Protein AF-A0A8S3Z5R2-F1 (afdb_monomer)

InterPro domains:
  IPR027469 Cation efflux transmembrane domain superfamily [G3DSA:1.20.1510.10] (9-72)
  IPR027469 Cation efflux transmembrane domain superfamily [SSF161111] (9-72)
  IPR040177 Proton-coupled zinc antiporter SLC30A9 [PTHR13414] (7-72)
  IPR058533 Cation efflux protein, transmembrane domain [PF01545] (14-72)

Structure (mmCIF, N/CA/C/O backbone):
data_AF-A0A8S3Z5R2-F1
#
_entry.id   AF-A0A8S3Z5R2-F1
#
loop_
_atom_site.group_PDB
_atom_site.id
_atom_site.type_symbol
_atom_site.label_atom_id
_atom_site.label_alt_id
_atom_site.label_comp_id
_atom_site.label_asym_id
_atom_site.label_entity_id
_atom_site.label_seq_id
_atom_site.pdbx_PDB_ins_code
_atom_site.Cartn_x
_atom_site.Cartn_y
_atom_site.Cartn_z
_atom_site.occupancy
_atom_site.B_iso_or_equiv
_atom_site.auth_seq_id
_atom_site.auth_comp_id
_atom_site.auth_asym_id
_atom_site.auth_atom_id
_atom_site.pdbx_PDB_model_num
ATOM 1 N N . GLU A 1 1 ? 24.261 4.381 -16.211 1.00 55.62 1 GLU A N 1
ATOM 2 C CA . GLU A 1 1 ? 22.816 4.613 -15.999 1.00 55.62 1 GLU A CA 1
ATOM 3 C C . GLU A 1 1 ? 22.479 4.266 -14.556 1.00 55.62 1 GLU A C 1
ATOM 5 O O . GLU A 1 1 ? 22.954 3.225 -14.100 1.00 55.62 1 GLU A O 1
ATOM 10 N N . PRO A 1 2 ? 21.777 5.127 -13.799 1.00 58.84 2 PRO A N 1
ATOM 11 C CA . PRO A 1 2 ? 21.372 4.778 -12.443 1.00 58.84 2 PRO A CA 1
ATOM 12 C C . PRO A 1 2 ? 20.446 3.559 -12.515 1.00 58.84 2 PRO A C 1
ATOM 14 O O . PRO A 1 2 ? 19.447 3.578 -13.228 1.00 58.84 2 PRO A O 1
ATOM 17 N N . GLY A 1 3 ? 20.793 2.481 -11.808 1.00 66.38 3 GLY A N 1
ATOM 18 C CA . GLY A 1 3 ? 19.922 1.309 -11.711 1.00 66.38 3 GLY A CA 1
ATOM 19 C C . GLY A 1 3 ? 18.578 1.668 -11.070 1.00 66.38 3 GLY A C 1
ATOM 20 O O . GLY A 1 3 ? 18.464 2.703 -10.414 1.00 66.38 3 GLY A O 1
ATOM 21 N N . PHE A 1 4 ? 17.576 0.798 -11.212 1.00 68.62 4 PHE A N 1
ATOM 22 C CA . PHE A 1 4 ? 16.217 0.981 -10.677 1.00 68.62 4 PHE A CA 1
ATOM 23 C C . PHE A 1 4 ? 16.188 1.561 -9.246 1.00 68.62 4 PHE A C 1
ATOM 25 O O . PHE A 1 4 ? 15.486 2.533 -8.980 1.00 68.62 4 PHE A O 1
ATOM 32 N N . TRP A 1 5 ? 17.033 1.034 -8.354 1.00 68.88 5 TRP A N 1
ATOM 33 C CA . TRP A 1 5 ? 17.152 1.442 -6.947 1.00 68.88 5 TRP A CA 1
ATOM 34 C C . TRP A 1 5 ? 17.827 2.805 -6.713 1.00 68.88 5 TRP A C 1
ATOM 36 O O . TRP A 1 5 ? 17.725 3.368 -5.625 1.00 68.88 5 TRP A O 1
ATOM 46 N N . SER A 1 6 ? 18.518 3.341 -7.721 1.00 68.38 6 SER A N 1
ATOM 47 C CA . SER A 1 6 ? 19.293 4.584 -7.646 1.00 68.38 6 SER A CA 1
ATOM 48 C C . SER A 1 6 ? 18.560 5.797 -8.233 1.00 68.38 6 SER A C 1
ATOM 50 O O . SER A 1 6 ? 19.034 6.921 -8.063 1.00 68.38 6 SER A O 1
ATOM 52 N N . SER A 1 7 ? 17.418 5.600 -8.903 1.00 76.81 7 SER A N 1
ATOM 53 C CA . SER A 1 7 ? 16.569 6.691 -9.395 1.00 76.81 7 SER A CA 1
ATOM 54 C C . SER A 1 7 ? 15.785 7.348 -8.251 1.00 76.81 7 SER A C 1
ATOM 56 O O . SER A 1 7 ? 15.120 6.672 -7.461 1.00 76.81 7 SER A O 1
ATOM 58 N N . GLY A 1 8 ? 15.833 8.684 -8.173 1.00 80.44 8 GLY A N 1
ATOM 59 C CA . GLY A 1 8 ? 15.089 9.460 -7.174 1.00 80.44 8 GLY A CA 1
ATOM 60 C C . GLY A 1 8 ? 13.579 9.212 -7.241 1.00 80.44 8 GLY A C 1
ATOM 61 O O . GLY A 1 8 ? 12.941 9.047 -6.205 1.00 80.44 8 GLY A O 1
ATOM 62 N N . THR A 1 9 ? 13.030 9.076 -8.450 1.00 81.44 9 THR A N 1
ATOM 63 C CA . THR A 1 9 ? 11.605 8.791 -8.677 1.00 81.44 9 THR A CA 1
ATOM 64 C C . THR A 1 9 ? 11.200 7.429 -8.113 1.00 81.44 9 THR A C 1
ATOM 66 O O . THR A 1 9 ? 10.188 7.330 -7.424 1.00 81.44 9 THR A O 1
ATOM 69 N N . THR A 1 10 ? 12.015 6.388 -8.322 1.00 83.19 10 THR A N 1
ATOM 70 C CA . THR A 1 10 ? 11.744 5.044 -7.784 1.00 83.19 10 THR A CA 1
ATOM 71 C C . THR A 1 10 ? 11.727 5.045 -6.259 1.00 83.19 10 THR A C 1
ATOM 73 O O . THR A 1 10 ? 10.850 4.433 -5.650 1.00 83.19 10 THR A O 1
ATOM 76 N N . ARG A 1 11 ? 12.660 5.771 -5.626 1.00 84.94 11 ARG A N 1
ATOM 77 C CA . ARG A 1 11 ? 12.693 5.912 -4.162 1.00 84.94 11 ARG A CA 1
ATOM 78 C C . ARG A 1 11 ? 11.434 6.591 -3.632 1.00 84.94 11 ARG A C 1
ATOM 80 O O . ARG A 1 11 ? 10.855 6.091 -2.676 1.00 84.94 11 ARG A O 1
ATOM 87 N N . VAL A 1 12 ? 10.995 7.682 -4.263 1.00 88.19 12 VAL A N 1
ATOM 88 C CA . VAL A 1 12 ? 9.772 8.396 -3.858 1.00 88.19 12 VAL A CA 1
ATOM 89 C C . VAL A 1 12 ? 8.548 7.489 -3.967 1.00 88.19 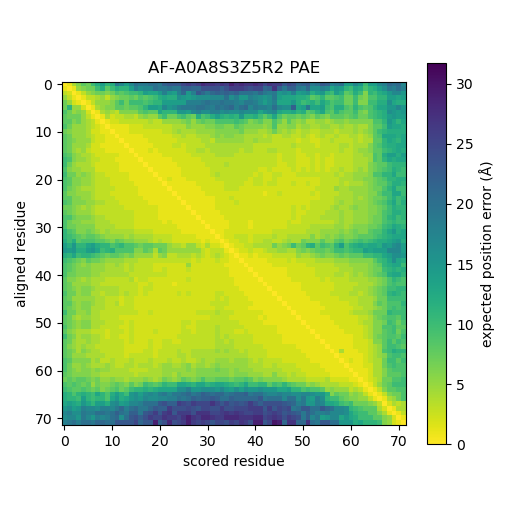12 VAL A C 1
ATOM 91 O O . VAL A 1 12 ? 7.774 7.421 -3.017 1.00 88.19 12 VAL A O 1
ATOM 94 N N . VAL A 1 13 ? 8.397 6.745 -5.068 1.00 86.56 13 VAL A N 1
ATOM 95 C CA . VAL A 1 13 ? 7.251 5.837 -5.249 1.00 86.56 13 VAL A CA 1
ATOM 96 C C . VAL A 1 13 ? 7.269 4.693 -4.235 1.00 86.56 13 VAL A C 1
ATOM 98 O O . VAL A 1 13 ? 6.244 4.426 -3.616 1.00 86.56 13 VAL A O 1
ATOM 101 N N . LEU A 1 14 ? 8.420 4.064 -3.982 1.00 86.69 14 LEU A N 1
ATOM 102 C CA . LEU A 1 14 ? 8.531 3.019 -2.955 1.00 86.69 14 LEU A CA 1
ATOM 103 C C . LEU A 1 14 ? 8.231 3.543 -1.545 1.00 86.69 14 LEU A C 1
ATOM 105 O O . LEU A 1 14 ? 7.532 2.880 -0.778 1.00 86.69 14 LEU A O 1
ATOM 109 N N . SER A 1 15 ? 8.731 4.734 -1.200 1.00 88.50 15 SER A N 1
ATOM 110 C CA . SER A 1 15 ? 8.403 5.377 0.076 1.00 88.50 15 SER A CA 1
ATOM 111 C C . SER A 1 15 ? 6.913 5.694 0.179 1.00 88.50 15 SER A C 1
ATOM 113 O O . SER A 1 15 ? 6.323 5.462 1.232 1.00 88.50 15 SER A O 1
ATOM 115 N N . ALA A 1 16 ? 6.297 6.163 -0.906 1.00 90.31 16 ALA A N 1
ATOM 116 C CA . ALA A 1 16 ? 4.870 6.444 -0.943 1.00 90.31 16 ALA A CA 1
ATOM 117 C C . ALA A 1 16 ? 4.048 5.169 -0.698 1.00 90.31 16 ALA A C 1
ATOM 119 O O . ALA A 1 16 ? 3.203 5.180 0.194 1.00 90.31 16 ALA A O 1
ATOM 120 N N . ILE A 1 17 ? 4.369 4.055 -1.379 1.00 90.69 17 ILE A N 1
ATOM 121 C CA . ILE A 1 17 ? 3.684 2.760 -1.196 1.00 90.69 17 ILE A CA 1
ATOM 122 C C . ILE A 1 17 ? 3.717 2.331 0.277 1.00 90.69 17 ILE A C 1
ATOM 124 O O . ILE A 1 17 ? 2.695 1.919 0.825 1.00 90.69 17 ILE A O 1
ATOM 128 N N . LEU A 1 18 ? 4.877 2.446 0.935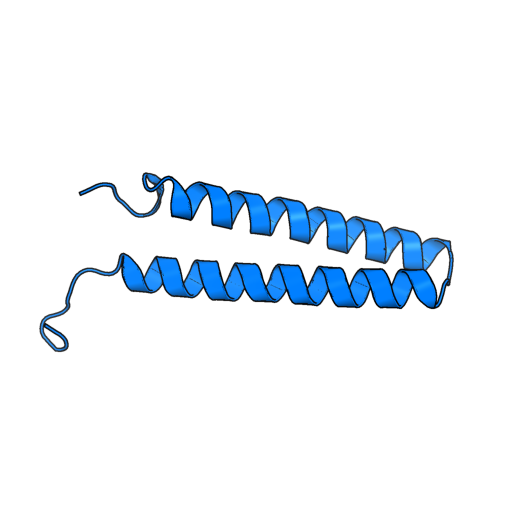 1.00 93.12 18 LEU A N 1
ATOM 129 C CA . LEU A 1 18 ? 5.023 2.094 2.351 1.00 93.12 18 LEU A CA 1
ATOM 130 C C . LEU A 1 18 ? 4.184 2.993 3.264 1.00 93.12 18 LEU A C 1
ATOM 132 O O . LEU A 1 18 ? 3.472 2.491 4.133 1.00 93.12 18 LEU A O 1
ATOM 136 N N . VAL A 1 19 ? 4.261 4.311 3.072 1.00 94.06 19 VAL A N 1
ATOM 137 C CA . VAL A 1 19 ? 3.548 5.283 3.914 1.00 94.06 19 VAL A CA 1
ATOM 138 C C . VAL A 1 19 ? 2.036 5.161 3.728 1.00 94.06 19 VAL A C 1
ATOM 140 O O . VAL A 1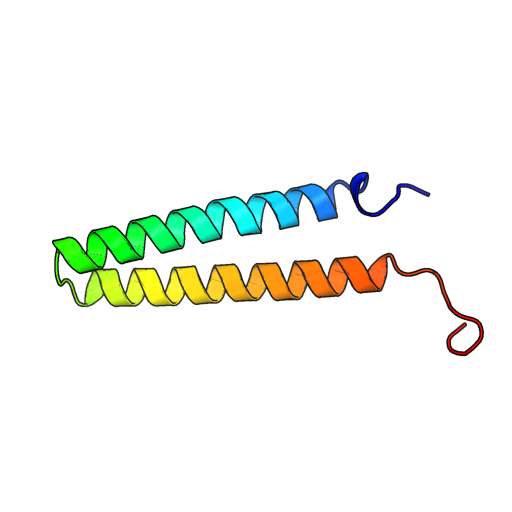 19 ? 1.305 5.094 4.717 1.00 94.06 19 VAL A O 1
ATOM 143 N N . ASN A 1 20 ? 1.557 5.062 2.487 1.00 93.38 20 ASN A N 1
ATOM 144 C CA . ASN A 1 20 ? 0.134 4.894 2.200 1.00 93.38 20 ASN A CA 1
ATOM 145 C C . ASN A 1 20 ? -0.386 3.527 2.644 1.00 93.38 20 ASN A C 1
ATOM 147 O O . ASN A 1 20 ? -1.487 3.452 3.192 1.00 93.38 20 ASN A O 1
ATOM 151 N N . GLY A 1 21 ? 0.412 2.465 2.509 1.00 92.50 21 GLY A N 1
ATOM 152 C CA . GLY A 1 21 ? 0.077 1.148 3.047 1.00 92.50 21 GLY A CA 1
ATOM 153 C C . GLY A 1 21 ? -0.084 1.170 4.570 1.00 92.50 21 GLY A C 1
ATOM 154 O O . GLY A 1 21 ? -1.093 0.692 5.092 1.00 92.50 21 GLY A O 1
ATOM 155 N N . ALA A 1 22 ? 0.855 1.797 5.286 1.00 95.25 22 ALA A N 1
ATOM 156 C CA . ALA A 1 22 ? 0.768 1.958 6.737 1.00 95.25 22 ALA A CA 1
ATOM 157 C C . ALA A 1 22 ? -0.447 2.805 7.152 1.00 95.25 22 ALA A C 1
ATOM 159 O O . ALA A 1 22 ? -1.195 2.411 8.047 1.00 95.25 22 ALA A O 1
ATOM 160 N N . ASN A 1 23 ? -0.695 3.930 6.473 1.00 94.06 23 ASN A N 1
ATOM 161 C CA . ASN A 1 23 ? -1.854 4.785 6.742 1.00 94.06 23 ASN A CA 1
ATOM 162 C C . ASN A 1 23 ? -3.178 4.038 6.516 1.00 94.06 23 ASN A C 1
ATOM 164 O O . ASN A 1 23 ? -4.088 4.101 7.342 1.00 94.06 23 ASN A O 1
ATOM 168 N N . THR A 1 24 ? -3.260 3.256 5.439 1.00 94.69 24 THR A N 1
ATOM 169 C CA . THR A 1 24 ? -4.419 2.408 5.134 1.00 94.69 24 THR A CA 1
ATOM 170 C C . THR A 1 24 ? -4.661 1.381 6.239 1.00 94.69 24 THR A C 1
ATOM 172 O O . THR A 1 24 ? -5.801 1.210 6.674 1.00 94.69 24 THR A O 1
ATOM 175 N N . LEU A 1 25 ? -3.603 0.746 6.756 1.00 95.31 25 LEU A N 1
ATOM 176 C CA . LEU A 1 25 ? -3.709 -0.196 7.871 1.00 95.31 25 LEU A CA 1
ATOM 177 C C . LEU A 1 25 ? -4.197 0.489 9.155 1.00 95.31 25 LEU A C 1
ATOM 179 O O . LEU A 1 25 ? -5.091 -0.029 9.823 1.00 95.31 25 LEU A O 1
ATOM 183 N N . PHE A 1 26 ? -3.669 1.671 9.484 1.00 95.56 26 PHE A N 1
ATOM 184 C CA . PHE A 1 26 ? -4.142 2.433 10.642 1.00 95.56 26 PHE A CA 1
ATOM 185 C C . PHE A 1 26 ? -5.612 2.831 10.509 1.00 95.56 26 PHE A C 1
ATOM 187 O O . PHE A 1 26 ? -6.359 2.688 11.476 1.00 95.56 26 PHE A O 1
ATOM 194 N N . LYS A 1 27 ? -6.058 3.267 9.323 1.00 92.62 27 LYS A N 1
ATOM 195 C CA . LYS A 1 27 ? -7.474 3.577 9.071 1.00 92.62 27 LYS A CA 1
ATOM 196 C C . LYS A 1 27 ? -8.365 2.342 9.187 1.00 92.62 27 LYS A C 1
ATOM 198 O O . LYS A 1 27 ? -9.447 2.449 9.756 1.00 92.62 27 LYS A O 1
ATOM 203 N N . LEU A 1 28 ? -7.911 1.178 8.715 1.00 94.25 28 LEU A N 1
ATOM 204 C CA . LEU A 1 28 ? -8.638 -0.085 8.876 1.00 94.25 28 LEU A CA 1
ATOM 205 C C . LEU A 1 28 ? -8.820 -0.432 10.356 1.00 94.25 28 LEU A C 1
ATOM 207 O O . LEU A 1 28 ? -9.932 -0.715 10.794 1.00 94.25 28 LEU A O 1
A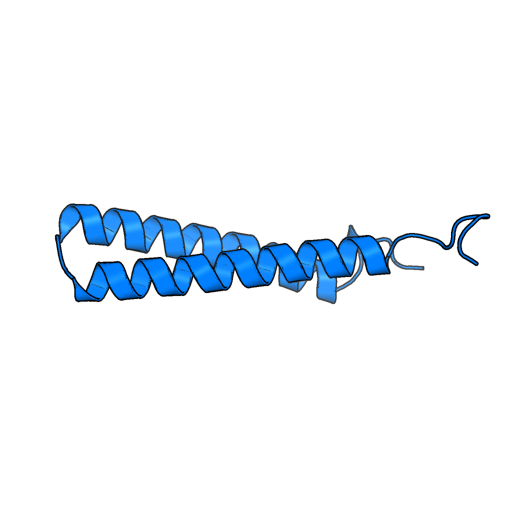TOM 211 N N . ILE A 1 29 ? -7.735 -0.364 11.130 1.00 95.75 29 ILE A N 1
ATOM 212 C CA . ILE A 1 29 ? -7.757 -0.626 12.571 1.00 95.75 29 ILE A CA 1
ATOM 213 C C . ILE A 1 29 ? -8.676 0.382 13.277 1.00 95.75 29 ILE A C 1
ATOM 215 O O . ILE A 1 29 ? -9.551 -0.011 14.045 1.00 95.75 29 ILE A O 1
ATOM 219 N N . ALA A 1 30 ? -8.540 1.675 12.978 1.00 94.44 30 ALA A N 1
ATOM 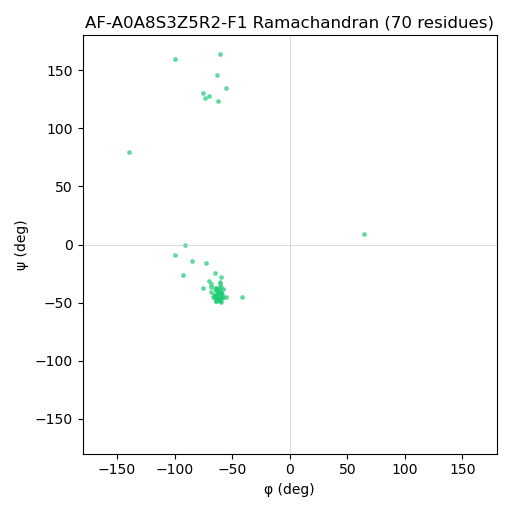220 C CA . ALA A 1 30 ? -9.388 2.722 13.541 1.00 94.44 30 ALA A CA 1
ATOM 221 C C . ALA A 1 30 ? -10.867 2.533 13.174 1.00 94.44 30 ALA A C 1
ATOM 223 O O . ALA A 1 30 ? -11.745 2.760 14.007 1.00 94.44 30 ALA A O 1
ATOM 224 N N . TRP A 1 31 ? -11.164 2.087 11.955 1.00 95.62 31 TRP A N 1
ATOM 225 C CA . TRP A 1 31 ? -12.522 1.737 11.562 1.00 95.62 31 TRP A CA 1
ATOM 226 C C . TRP A 1 31 ? -13.052 0.538 12.354 1.00 95.62 31 TRP A C 1
ATOM 228 O O . TRP A 1 31 ? -14.162 0.626 12.866 1.00 95.62 31 TRP A O 1
ATOM 238 N N . LEU A 1 32 ? -12.270 -0.531 12.537 1.00 94.12 32 LEU A N 1
ATOM 239 C CA . LEU A 1 32 ? -12.682 -1.688 13.346 1.00 94.12 32 LEU A CA 1
ATOM 240 C C . LEU A 1 32 ? -12.994 -1.301 14.800 1.00 94.12 32 LEU A C 1
ATOM 242 O O . LEU A 1 32 ? -13.939 -1.829 15.380 1.00 94.12 32 LEU A O 1
ATOM 246 N N . TYR A 1 33 ? -12.239 -0.360 15.375 1.00 94.56 33 TYR A N 1
ATOM 247 C CA . TYR A 1 33 ? -12.500 0.150 16.724 1.00 94.56 33 TYR A CA 1
ATOM 248 C C . TYR A 1 33 ? -13.695 1.109 16.800 1.00 94.56 33 TYR A C 1
ATOM 250 O O . TYR A 1 33 ? -14.416 1.101 17.794 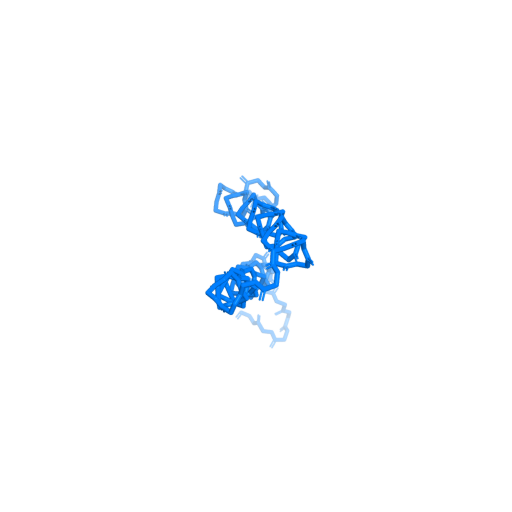1.00 94.56 33 TYR A O 1
ATOM 258 N N . THR A 1 34 ? -13.900 1.961 15.790 1.00 94.12 34 THR A N 1
ATOM 259 C CA . THR A 1 34 ? -14.938 3.012 15.828 1.00 94.12 34 TH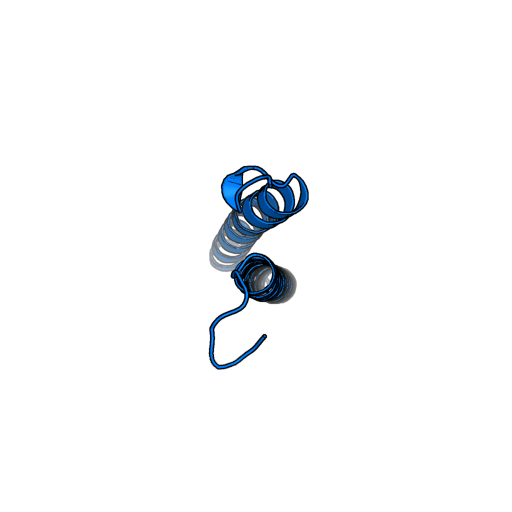R A CA 1
ATOM 260 C C . THR A 1 34 ? -16.272 2.591 15.215 1.00 94.12 34 THR A C 1
ATOM 262 O O . THR A 1 34 ? -17.299 3.175 15.546 1.00 94.12 34 THR A O 1
ATOM 265 N N . GLY A 1 35 ? -16.274 1.641 14.279 1.00 90.19 35 GLY A N 1
ATOM 266 C CA . GLY A 1 35 ? -17.436 1.257 13.471 1.00 90.19 35 GLY A CA 1
ATOM 267 C C . GLY A 1 35 ? -17.954 2.356 12.531 1.00 90.19 35 GLY A C 1
ATOM 268 O O . GLY A 1 35 ? -19.026 2.213 11.949 1.00 90.19 35 GLY A O 1
ATOM 269 N N . SER A 1 36 ? -17.233 3.473 12.374 1.00 93.81 36 SER A N 1
ATOM 270 C CA . SER A 1 36 ? -17.739 4.648 11.654 1.00 93.81 36 SER A CA 1
ATOM 271 C C . SER A 1 36 ? -17.785 4.438 10.139 1.00 93.81 36 SER A C 1
ATOM 273 O O . SER A 1 36 ? -16.764 4.179 9.502 1.00 93.81 36 SER A O 1
ATOM 275 N N . HIS A 1 37 ? -18.951 4.667 9.532 1.00 92.31 37 HIS A N 1
ATOM 276 C CA . HIS A 1 37 ? -19.126 4.618 8.076 1.00 92.31 37 HIS A CA 1
ATOM 277 C C . HIS A 1 37 ? -18.237 5.641 7.346 1.00 92.31 37 HIS A C 1
ATOM 279 O O . HIS A 1 37 ? -17.742 5.367 6.254 1.00 92.31 37 HIS A O 1
ATOM 285 N N . SER A 1 38 ? -17.975 6.799 7.966 1.00 94.00 38 SER A N 1
ATOM 286 C CA . SER A 1 38 ? -17.060 7.801 7.407 1.00 94.00 38 SER A CA 1
ATOM 287 C C . SER A 1 38 ? -15.615 7.302 7.409 1.00 94.00 38 SER A C 1
ATOM 289 O O . SER A 1 38 ? -14.899 7.492 6.431 1.00 94.00 38 SER A O 1
ATOM 291 N N . MET A 1 39 ? -15.189 6.626 8.482 1.00 94.88 39 MET A N 1
ATOM 292 C CA . MET A 1 39 ? -13.828 6.091 8.583 1.00 94.88 39 MET A CA 1
ATOM 293 C C . MET A 1 39 ? -13.607 4.915 7.624 1.00 94.88 39 MET A C 1
ATOM 295 O O . MET A 1 39 ? -12.517 4.754 7.082 1.00 94.88 39 MET A O 1
ATOM 299 N N . PHE A 1 40 ? -14.658 4.136 7.351 1.00 94.06 40 PHE A N 1
ATOM 300 C CA . PHE A 1 40 ? -14.631 3.115 6.305 1.00 94.06 40 PHE A CA 1
ATOM 301 C C . PHE A 1 40 ? -14.396 3.721 4.917 1.00 94.06 40 PHE A C 1
ATOM 303 O O . PHE A 1 40 ? -13.533 3.247 4.182 1.00 94.06 40 PHE A O 1
ATOM 310 N N . SER A 1 41 ? -15.114 4.796 4.572 1.00 95.75 41 SER A N 1
ATOM 311 C CA . SER A 1 41 ? -14.911 5.506 3.300 1.00 95.75 41 SER A CA 1
ATOM 312 C C . SER A 1 41 ? -13.472 6.016 3.166 1.00 95.75 41 SER A C 1
ATOM 314 O O . SER A 1 41 ? -12.841 5.852 2.124 1.00 95.75 41 SER A O 1
ATOM 316 N N . GLU A 1 42 ? -12.928 6.573 4.247 1.00 94.62 42 GLU A N 1
ATOM 317 C CA . GLU A 1 42 ? -11.538 7.028 4.324 1.00 94.62 42 GLU A CA 1
ATOM 318 C C . GLU A 1 42 ? -10.516 5.890 4.172 1.00 94.62 42 GLU A C 1
ATOM 320 O O . GLU A 1 42 ? -9.463 6.076 3.551 1.00 94.62 42 GLU A O 1
ATOM 325 N N . PHE A 1 43 ? -10.809 4.709 4.725 1.00 94.88 43 PHE A N 1
ATOM 326 C CA . PHE A 1 43 ? -10.009 3.499 4.534 1.00 94.88 43 PHE A CA 1
ATOM 327 C C . PHE A 1 43 ? -10.023 3.041 3.070 1.00 94.88 43 PHE A C 1
ATOM 329 O O . PHE A 1 43 ? -8.956 2.809 2.502 1.00 94.88 43 PHE A O 1
ATOM 336 N N . ILE A 1 44 ? -11.201 2.955 2.441 1.00 95.44 44 ILE A N 1
ATOM 337 C CA . ILE A 1 44 ? -11.336 2.541 1.035 1.00 95.44 44 ILE A CA 1
ATOM 338 C C . ILE A 1 44 ? -10.602 3.508 0.104 1.00 95.44 44 ILE A C 1
ATOM 340 O O . ILE A 1 44 ? -9.893 3.066 -0.799 1.00 95.44 44 ILE A O 1
ATOM 344 N N . HIS A 1 45 ? -10.710 4.813 0.354 1.00 94.69 45 HIS A N 1
ATOM 345 C CA . HIS A 1 45 ? -9.963 5.820 -0.395 1.00 94.69 45 HIS A CA 1
ATOM 346 C C . HIS A 1 45 ? -8.444 5.612 -0.266 1.00 94.69 45 HIS A C 1
ATOM 348 O O . HIS A 1 45 ? -7.746 5.483 -1.268 1.00 94.69 45 HIS A O 1
ATOM 354 N N . SER A 1 46 ? -7.946 5.456 0.966 1.00 93.44 46 SER A N 1
ATOM 355 C CA . SER A 1 46 ? -6.521 5.199 1.236 1.00 93.44 46 SER A CA 1
ATOM 356 C C . SER A 1 46 ? -6.022 3.893 0.589 1.00 93.44 46 SER A C 1
ATOM 358 O O . SER A 1 46 ? -4.887 3.809 0.108 1.00 93.44 46 SER A O 1
ATOM 360 N N . CYS A 1 47 ? -6.885 2.875 0.520 1.00 94.00 47 CYS A N 1
ATOM 361 C CA . CYS A 1 47 ? -6.610 1.625 -0.184 1.00 94.00 47 CYS A CA 1
ATOM 362 C C . CYS A 1 47 ? -6.460 1.851 -1.698 1.00 94.00 47 CYS A C 1
ATOM 364 O O . CYS A 1 47 ? -5.489 1.381 -2.295 1.00 94.00 47 CYS A O 1
ATOM 366 N N . ALA A 1 48 ? -7.364 2.624 -2.309 1.00 96.00 48 ALA A N 1
ATOM 367 C CA . ALA A 1 48 ? -7.281 2.980 -3.724 1.00 96.00 48 ALA A CA 1
ATOM 368 C C . ALA A 1 48 ? -5.987 3.746 -4.054 1.00 96.00 48 ALA A C 1
ATOM 370 O O . ALA A 1 48 ? -5.323 3.425 -5.041 1.00 96.00 48 ALA A O 1
ATOM 371 N N . ASP A 1 49 ? -5.567 4.677 -3.194 1.00 93.00 49 ASP A N 1
ATOM 372 C CA . ASP A 1 49 ? -4.299 5.400 -3.365 1.00 93.00 49 ASP A CA 1
ATOM 373 C C . ASP A 1 49 ? -3.079 4.479 -3.273 1.00 93.00 49 ASP A C 1
ATOM 375 O O . ASP A 1 49 ? -2.122 4.617 -4.042 1.00 93.00 49 ASP A O 1
ATOM 379 N N . THR A 1 50 ? -3.110 3.513 -2.353 1.00 93.25 50 THR A N 1
ATOM 380 C CA . THR A 1 50 ? -2.047 2.506 -2.228 1.00 93.25 50 THR A CA 1
ATOM 381 C C . THR A 1 50 ? -1.967 1.649 -3.495 1.00 93.25 50 THR A C 1
ATOM 383 O O . THR A 1 50 ? -0.876 1.436 -4.026 1.00 93.25 50 THR A O 1
ATOM 386 N N . MET A 1 51 ? -3.112 1.212 -4.038 1.00 93.88 51 MET A N 1
ATOM 387 C CA . MET A 1 51 ? -3.154 0.478 -5.310 1.00 93.88 51 MET A CA 1
ATOM 388 C C . MET A 1 51 ? -2.611 1.311 -6.472 1.00 93.88 51 MET A C 1
ATOM 390 O O . MET A 1 51 ? -1.824 0.805 -7.274 1.00 93.88 51 MET A O 1
ATOM 394 N N . ASN A 1 52 ? -2.972 2.592 -6.540 1.00 94.69 52 ASN A N 1
ATOM 395 C CA . ASN A 1 52 ? -2.475 3.489 -7.577 1.00 94.69 52 ASN A CA 1
ATOM 396 C C . ASN A 1 52 ? -0.938 3.601 -7.537 1.00 94.69 52 ASN A C 1
ATOM 398 O O . ASN A 1 52 ? -0.270 3.507 -8.566 1.00 94.69 52 ASN A O 1
ATOM 402 N N . GLN A 1 53 ? -0.348 3.707 -6.345 1.00 90.88 53 GLN A N 1
ATOM 403 C CA . GLN A 1 53 ? 1.110 3.755 -6.197 1.00 90.88 53 GLN A CA 1
ATOM 404 C C . GLN A 1 53 ? 1.801 2.436 -6.547 1.00 90.88 53 GLN A C 1
ATOM 406 O O . GLN A 1 53 ? 2.890 2.463 -7.122 1.00 90.88 53 GLN A O 1
ATOM 411 N N . ILE A 1 54 ? 1.173 1.290 -6.269 1.00 91.62 54 ILE A N 1
ATOM 412 C CA . ILE A 1 54 ? 1.683 -0.018 -6.705 1.00 91.62 54 ILE A CA 1
ATOM 413 C C . ILE A 1 54 ? 1.719 -0.092 -8.237 1.00 91.62 54 ILE A C 1
ATOM 415 O O . ILE A 1 54 ? 2.741 -0.489 -8.799 1.00 91.62 54 ILE A O 1
ATOM 419 N N . ILE A 1 55 ? 0.651 0.340 -8.916 1.00 93.25 55 ILE A N 1
ATOM 420 C CA . ILE A 1 55 ? 0.593 0.377 -10.387 1.00 93.25 55 ILE A CA 1
ATOM 421 C C . ILE A 1 55 ? 1.711 1.267 -10.946 1.00 93.25 55 ILE A C 1
ATOM 423 O O . ILE A 1 55 ? 2.442 0.845 -11.844 1.00 93.25 55 ILE A O 1
ATOM 427 N N . LEU A 1 56 ? 1.905 2.463 -10.377 1.00 91.00 56 LEU A N 1
ATOM 428 C CA . LEU A 1 56 ? 3.007 3.352 -10.759 1.00 91.00 56 LEU A CA 1
ATOM 429 C C . LEU A 1 56 ? 4.380 2.706 -10.526 1.00 91.00 56 LEU A C 1
ATOM 431 O O . LEU A 1 56 ? 5.262 2.822 -11.374 1.00 91.00 56 LEU A O 1
ATOM 435 N N . GLY A 1 57 ? 4.559 1.988 -9.416 1.00 88.50 57 GLY A N 1
ATOM 436 C CA . GLY A 1 57 ? 5.784 1.243 -9.124 1.00 88.50 57 GLY A CA 1
ATOM 437 C C . GLY A 1 57 ? 6.085 0.162 -10.167 1.00 88.50 57 GLY A C 1
ATOM 438 O O . GLY A 1 57 ? 7.227 0.046 -10.617 1.00 88.50 57 GLY A O 1
ATOM 439 N N . ILE A 1 58 ? 5.065 -0.580 -10.610 1.00 88.69 58 ILE A N 1
ATOM 440 C CA . ILE A 1 58 ? 5.189 -1.589 -11.677 1.00 88.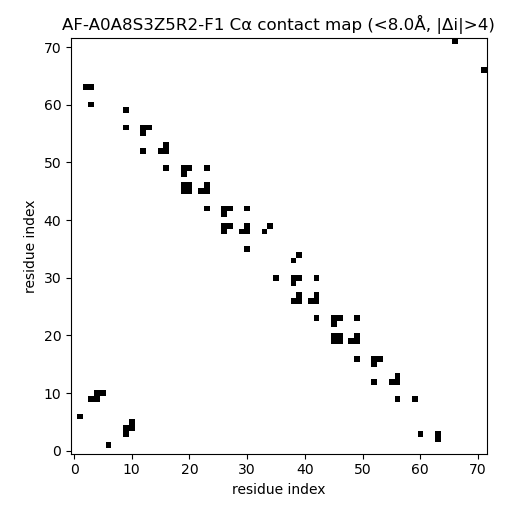69 58 ILE A CA 1
ATOM 441 C C . ILE A 1 58 ? 5.532 -0.928 -13.018 1.00 88.69 58 ILE A C 1
ATOM 443 O O . ILE A 1 58 ? 6.406 -1.420 -13.737 1.00 88.69 58 ILE A O 1
ATOM 447 N N . GLY A 1 59 ? 4.878 0.191 -13.344 1.00 88.50 59 GLY A N 1
ATOM 448 C CA . GLY A 1 59 ? 5.159 0.964 -14.556 1.00 88.50 59 GLY A CA 1
ATOM 449 C C . GLY A 1 59 ? 6.595 1.486 -14.585 1.00 88.50 59 GLY A C 1
ATOM 450 O O . GLY A 1 59 ? 7.289 1.329 -15.588 1.00 88.50 59 GLY A O 1
ATOM 451 N N . LEU A 1 60 ? 7.085 2.016 -13.459 1.00 86.56 60 LEU A N 1
ATOM 452 C CA . LEU A 1 60 ? 8.487 2.411 -13.314 1.00 86.56 60 LEU A CA 1
ATOM 453 C C . LEU A 1 60 ? 9.427 1.216 -13.476 1.00 86.56 60 LEU A C 1
ATOM 455 O O . LEU A 1 60 ? 10.413 1.319 -14.197 1.00 86.56 60 LEU A O 1
ATOM 459 N N . TYR A 1 61 ? 9.122 0.073 -12.857 1.00 83.94 61 TYR A N 1
ATOM 460 C CA . TYR A 1 61 ? 9.939 -1.134 -12.998 1.00 83.94 61 TYR A CA 1
ATOM 461 C C . TYR A 1 61 ? 10.074 -1.570 -14.462 1.00 83.94 61 TYR A C 1
ATOM 463 O O . TYR A 1 61 ? 11.186 -1.830 -14.921 1.00 83.94 61 TYR A O 1
ATOM 471 N N . HIS A 1 62 ? 8.970 -1.569 -15.214 1.00 83.62 62 HIS A N 1
ATOM 472 C CA . HIS A 1 62 ? 9.006 -1.834 -16.653 1.00 83.62 62 HIS A CA 1
ATOM 473 C C . HIS A 1 62 ? 9.762 -0.754 -17.434 1.00 83.62 62 HIS A C 1
ATOM 475 O O . HIS A 1 62 ? 10.509 -1.093 -18.344 1.00 83.62 62 HIS A O 1
ATOM 481 N N . SER A 1 63 ? 9.639 0.522 -17.059 1.00 81.62 63 SER A N 1
ATOM 482 C CA . SER A 1 63 ? 10.358 1.624 -17.712 1.00 81.62 63 SER A CA 1
ATOM 483 C C . SER A 1 63 ? 11.881 1.547 -17.548 1.00 81.62 63 SER A C 1
ATOM 485 O O . SER A 1 63 ? 12.596 2.116 -18.367 1.00 81.62 63 SER A O 1
ATOM 487 N N . PHE A 1 64 ? 12.383 0.882 -16.502 1.00 75.25 64 PHE A N 1
ATOM 488 C CA . PHE A 1 64 ? 13.818 0.638 -16.299 1.00 75.25 64 PHE A CA 1
ATOM 489 C C . PHE A 1 64 ? 14.300 -0.685 -16.915 1.00 75.25 64 PHE A C 1
ATOM 491 O O . PHE A 1 64 ? 15.488 -1.012 -16.810 1.00 75.25 64 PHE A O 1
ATOM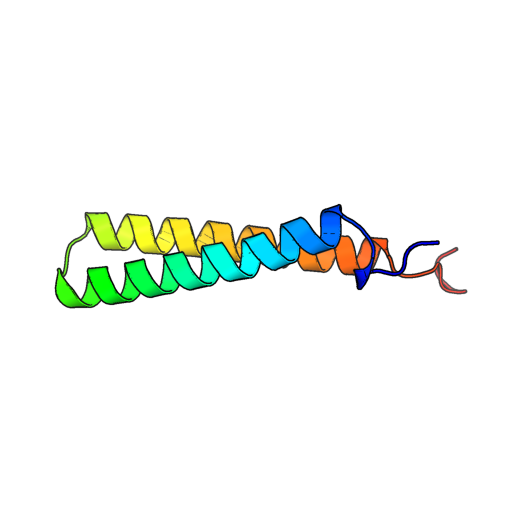 498 N N . LYS A 1 65 ? 13.410 -1.467 -17.539 1.00 74.56 65 LYS A N 1
ATOM 499 C CA . LYS A 1 65 ? 13.789 -2.692 -18.242 1.00 74.56 65 LYS A CA 1
ATOM 500 C C . LYS A 1 65 ? 14.567 -2.308 -19.503 1.00 74.56 65 LYS A C 1
ATOM 502 O O . LYS A 1 65 ? 14.116 -1.479 -20.287 1.00 74.56 65 LYS A O 1
ATOM 507 N N . LYS A 1 66 ? 15.757 -2.890 -19.676 1.00 65.00 66 LYS A N 1
ATOM 508 C CA . LYS A 1 66 ? 16.560 -2.693 -20.890 1.00 65.00 66 LYS A CA 1
ATOM 509 C C . LYS A 1 66 ? 15.807 -3.252 -22.107 1.00 65.00 66 LYS A C 1
ATOM 511 O O . LYS A 1 66 ? 15.122 -4.264 -21.932 1.00 65.00 66 LYS A O 1
ATOM 516 N N . PRO A 1 67 ? 15.939 -2.631 -23.294 1.00 61.69 67 PRO A N 1
ATOM 517 C CA . PRO A 1 67 ? 15.357 -3.166 -24.520 1.00 61.69 67 PRO A CA 1
ATOM 518 C C . PRO A 1 67 ? 15.855 -4.597 -24.741 1.00 61.69 67 PRO A C 1
ATOM 520 O O . PRO A 1 67 ? 17.033 -4.899 -24.525 1.00 61.69 67 PRO A O 1
ATOM 523 N N . ASP A 1 68 ? 14.922 -5.480 -25.079 1.00 63.59 68 ASP A N 1
ATOM 524 C CA . ASP A 1 68 ? 15.180 -6.894 -25.346 1.00 63.59 68 ASP A CA 1
ATOM 525 C C . ASP A 1 68 ? 15.238 -7.099 -26.864 1.00 63.59 68 ASP A C 1
ATOM 527 O O . ASP A 1 68 ? 14.718 -6.293 -27.628 1.00 63.59 68 ASP A O 1
ATOM 531 N N . THR A 1 69 ? 15.852 -8.181 -27.322 1.00 61.38 69 THR A N 1
ATOM 532 C CA . THR A 1 69 ? 16.104 -8.446 -28.749 1.00 61.38 69 THR A CA 1
ATOM 533 C C . THR A 1 69 ? 14.804 -8.520 -29.572 1.00 61.38 69 THR A C 1
ATOM 535 O O . THR A 1 69 ? 14.815 -8.176 -30.750 1.00 61.38 69 THR A O 1
ATOM 538 N N . ASP A 1 70 ? 13.682 -8.906 -28.949 1.00 66.44 70 ASP A N 1
ATOM 539 C CA . ASP A 1 70 ? 12.339 -8.926 -29.562 1.00 66.44 70 ASP A CA 1
ATOM 540 C C . ASP A 1 70 ? 11.595 -7.576 -29.503 1.00 66.44 70 ASP A C 1
ATOM 542 O O . ASP A 1 70 ? 10.584 -7.396 -30.181 1.00 66.44 70 ASP A O 1
ATOM 546 N N . HIS A 1 71 ? 12.065 -6.625 -28.691 1.00 59.09 71 HIS A N 1
ATOM 547 C CA . HIS A 1 71 ? 11.457 -5.303 -28.506 1.00 59.09 71 HIS A CA 1
ATOM 548 C C . HIS A 1 71 ? 12.576 -4.242 -28.411 1.00 59.09 71 HIS A C 1
ATOM 550 O O . HIS A 1 71 ? 12.957 -3.877 -27.289 1.00 59.09 71 HIS A O 1
ATOM 556 N N . PRO A 1 72 ? 13.143 -3.818 -29.565 1.00 53.72 72 PRO A N 1
ATOM 557 C CA . PRO A 1 72 ? 14.230 -2.838 -29.634 1.00 53.72 72 PRO A CA 1
ATOM 558 C C . PRO A 1 72 ? 13.831 -1.442 -29.142 1.00 53.72 72 PRO A C 1
ATOM 560 O O . PRO A 1 72 ? 12.635 -1.080 -29.245 1.00 53.72 72 PRO A O 1
#

Secondary structure (DSSP, 8-state):
---GGG-HHHHHHHHHHHHHHHHHHHHHHHHHHH--HHHHHHHHHHHHHHHHHHHHHHHHHHHTSPPBTTB-

Nearest PDB structures (foldseek):
  5j10-assembly1_B  TM=9.463E-01  e=3.078E+00  synthetic construct
  8szz-assembly1_y  TM=9.465E-01  e=3.078E+00  synthetic construct
  5j10-assembly1_A  TM=9.085E-01  e=2.885E+00  synthetic construct
  6msq-assembly2_B  TM=9.062E-01  e=3.503E+00  synthetic construct
  8szz-assembly1_V  TM=9.405E-01  e=3.736E+00  synthetic construct

Mean predicted aligned error: 6.45 Å

Sequence (72 aa):
EPGFWSSGTTRVVLSAILVNGANTLFKLIAWLYTGSHSMFSEFIHSCADTMNQIILGIGLYHSFKKPDTDHP

Foldseek 3Di:
DQACVRDPVLVVLVVQLVVLVVVLVVLVVVCVVPVDPVSVVVSVVSVVSSVVSVVVNVVSVVVRDDADPVGD

Solvent-accessible surface area (backbone atoms only — not comparable to full-atom values): 3974 Å² total; per-residue (Å²): 130,77,51,72,88,65,35,69,66,51,49,53,40,55,51,46,34,52,53,35,46,51,51,22,52,52,32,47,52,52,20,72,76,65,70,39,71,67,41,45,54,53,20,53,51,34,45,52,52,25,51,51,35,48,53,52,46,52,52,50,55,59,70,65,53,74,73,44,97,94,50,119

pLDDT: mean 85.69, std 11.93, range [53.72, 96.0]

Radius of gyration: 16.69 Å; Cα contacts (8 Å, |Δi|>4): 44; chains: 1; bounding box: 42×18×46 Å

Organism: NCBI:txid100452